Protein AF-A0A1Z5KRQ8-F1 (afdb_monomer_lite)

Organism: Fistulifera solaris (NCBI:txid1519565)

Sequence (100 aa):
MDASNPQQMMMQQQQQHFQQMMLQQQQQQQQHQAQQGNDMQRLPIRAYLDQTVVPLLLDGMSELVKERPANPIEYLANYLLKHDPQRIAAAAQAAQSSQK

pLDDT: mean 82.16, std 14.53, range [48.03, 97.81]

Structure (mmCIF, N/CA/C/O backbone):
data_AF-A0A1Z5KRQ8-F1
#
_entry.id   AF-A0A1Z5KRQ8-F1
#
loop_
_atom_site.group_PDB
_atom_site.id
_atom_site.type_symbol
_atom_site.label_atom_id
_atom_site.label_alt_id
_atom_site.label_comp_id
_atom_site.label_asym_id
_atom_site.label_entity_id
_atom_site.label_seq_id
_atom_site.pdbx_PDB_ins_code
_atom_site.Cartn_x
_atom_site.Cartn_y
_atom_site.Cartn_z
_atom_site.occupancy
_atom_site.B_iso_or_equiv
_atom_site.auth_seq_id
_atom_site.auth_comp_id
_atom_site.auth_asym_id
_atom_site.auth_atom_id
_atom_site.pdbx_PDB_model_num
ATOM 1 N N . MET A 1 1 ? -44.872 15.227 62.826 1.00 51.88 1 MET A N 1
ATOM 2 C CA . MET A 1 1 ? -44.015 14.129 62.339 1.00 51.88 1 MET A CA 1
ATOM 3 C C . MET A 1 1 ? -44.716 13.573 61.114 1.00 51.88 1 MET A C 1
ATOM 5 O O . MET A 1 1 ? -45.623 12.770 61.266 1.00 51.88 1 MET A O 1
ATOM 9 N N . ASP A 1 2 ? -44.437 14.143 59.941 1.00 48.03 2 ASP A N 1
ATOM 10 C CA . ASP A 1 2 ? -45.136 13.787 58.702 1.00 48.03 2 ASP A CA 1
ATOM 11 C C . ASP A 1 2 ? -44.510 12.505 58.142 1.00 48.03 2 ASP A C 1
ATOM 13 O O . ASP A 1 2 ? -43.325 12.470 57.797 1.00 48.03 2 ASP A O 1
ATOM 17 N N . ALA A 1 3 ? -45.282 11.421 58.212 1.00 53.41 3 ALA A N 1
ATOM 18 C CA . ALA A 1 3 ? -44.885 10.088 57.799 1.00 53.41 3 ALA A CA 1
ATOM 19 C C . ALA A 1 3 ? -44.707 10.073 56.279 1.00 53.41 3 ALA A C 1
ATOM 21 O O . ALA A 1 3 ? -45.657 9.941 55.511 1.00 53.41 3 ALA A O 1
ATOM 22 N N . SER A 1 4 ? -43.452 10.226 55.871 1.00 62.06 4 SER A N 1
ATOM 23 C CA . SER A 1 4 ? -43.025 10.250 54.482 1.00 62.06 4 SER A CA 1
ATOM 24 C C . SER A 1 4 ? -43.501 9.002 53.737 1.00 62.06 4 SER A C 1
ATOM 26 O O . SER A 1 4 ? -43.211 7.865 54.105 1.00 62.06 4 SER A O 1
ATOM 28 N N . ASN A 1 5 ? -44.265 9.265 52.683 1.00 61.91 5 ASN A N 1
ATOM 29 C CA . ASN A 1 5 ? -44.979 8.323 51.840 1.00 61.91 5 ASN A CA 1
ATOM 30 C C . ASN A 1 5 ? -44.034 7.275 51.190 1.00 61.91 5 ASN A C 1
ATOM 32 O O . ASN A 1 5 ? -43.239 7.635 50.314 1.00 61.91 5 ASN A O 1
ATOM 36 N N . PRO A 1 6 ? -44.113 5.978 51.551 1.00 70.25 6 PRO A N 1
ATOM 37 C CA . P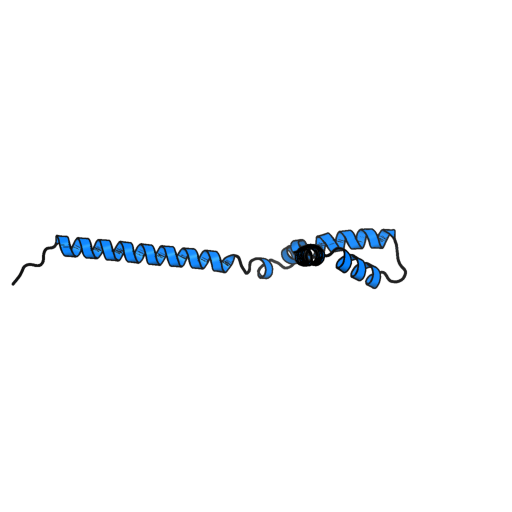RO A 1 6 ? -43.173 4.950 51.082 1.00 70.25 6 PRO A CA 1
ATOM 38 C C . PRO A 1 6 ? -43.210 4.717 49.561 1.00 70.25 6 PRO A C 1
ATOM 40 O O . PRO A 1 6 ? -42.201 4.330 48.971 1.00 70.25 6 PRO A O 1
ATOM 43 N N . GLN A 1 7 ? -44.326 5.027 48.890 1.00 71.50 7 GLN A N 1
ATOM 44 C CA . GLN A 1 7 ? -44.426 4.956 47.424 1.00 71.50 7 GLN A CA 1
ATOM 45 C C . GLN A 1 7 ? -43.541 5.986 46.709 1.00 71.50 7 GLN A C 1
ATOM 47 O O . GLN A 1 7 ? -43.019 5.709 45.629 1.00 71.50 7 GLN A O 1
ATOM 52 N N . GLN A 1 8 ? -43.320 7.156 47.314 1.00 71.25 8 GLN A N 1
ATOM 53 C CA . GLN A 1 8 ? -42.526 8.222 46.701 1.00 71.25 8 GLN A CA 1
ATOM 54 C C . GLN A 1 8 ? -41.025 7.895 46.742 1.00 71.25 8 GLN A C 1
ATOM 56 O O . GLN A 1 8 ? -40.295 8.177 45.792 1.00 71.25 8 GLN A O 1
ATOM 61 N N . MET A 1 9 ? -40.587 7.194 47.792 1.00 74.62 9 MET A N 1
ATOM 62 C CA . MET A 1 9 ? -39.221 6.681 47.910 1.00 74.62 9 MET A CA 1
ATOM 63 C C . MET A 1 9 ? -38.944 5.554 46.899 1.00 74.62 9 MET A C 1
ATOM 65 O O . MET A 1 9 ? -37.866 5.506 46.308 1.00 74.62 9 MET A O 1
ATOM 69 N N . MET A 1 10 ? -39.934 4.698 46.619 1.00 78.06 10 MET A N 1
ATOM 70 C CA . MET A 1 10 ? -39.819 3.641 45.604 1.00 78.06 10 MET A CA 1
ATOM 71 C C . MET A 1 10 ? -39.737 4.206 44.177 1.00 78.06 10 MET A C 1
ATOM 73 O O . MET A 1 10 ? -38.952 3.727 43.360 1.00 78.06 10 MET A O 1
ATOM 77 N N . MET A 1 11 ? -40.494 5.269 43.886 1.00 80.69 11 MET A N 1
ATOM 78 C CA . MET A 1 11 ? -40.448 5.948 42.587 1.00 80.69 11 MET A CA 1
ATOM 79 C C . MET A 1 11 ? -39.111 6.673 42.366 1.00 80.69 11 MET A C 1
ATOM 81 O O . MET A 1 11 ? -38.560 6.638 41.266 1.00 80.69 11 MET A O 1
ATOM 85 N N . GLN A 1 12 ? -38.542 7.262 43.422 1.00 82.75 12 GLN A N 1
ATOM 86 C CA . GLN A 1 12 ? -37.212 7.871 43.372 1.00 82.75 12 GLN A CA 1
ATOM 87 C C . GLN A 1 12 ? -36.105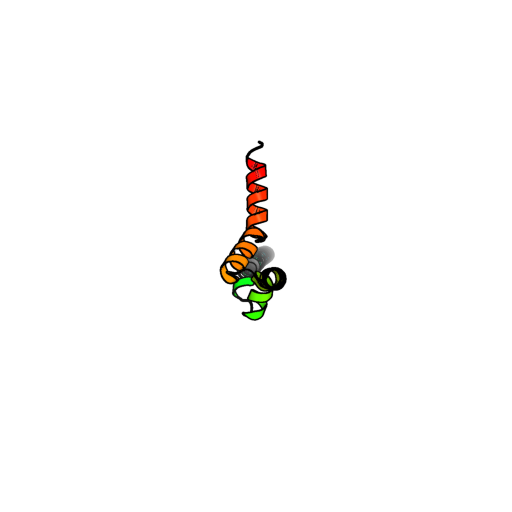 6.820 43.184 1.00 82.75 12 GLN A C 1
ATOM 89 O O . GLN A 1 12 ? -35.162 7.048 42.426 1.00 82.75 12 GLN A O 1
ATOM 94 N N . GLN A 1 13 ? -36.254 5.639 43.793 1.00 82.88 13 GLN A N 1
ATOM 95 C CA . GLN A 1 13 ? -35.332 4.520 43.595 1.00 82.88 13 GLN A CA 1
ATOM 96 C C . GLN A 1 13 ? -35.397 3.967 42.161 1.00 82.88 13 GLN A C 1
ATOM 98 O O . GLN A 1 13 ? -34.358 3.724 41.547 1.00 82.88 13 GLN A O 1
ATOM 103 N N . GLN A 1 14 ? -36.598 3.825 41.589 1.00 83.12 14 GLN A N 1
ATOM 104 C CA . GLN A 1 14 ? -36.759 3.382 40.201 1.00 83.12 14 GLN A CA 1
ATOM 105 C C . GLN A 1 14 ? -36.159 4.395 39.213 1.00 83.12 14 GLN A C 1
ATOM 107 O O . GLN A 1 14 ? -35.493 4.003 38.252 1.00 83.12 14 GLN A O 1
ATOM 112 N N . GLN A 1 15 ? -36.330 5.694 39.476 1.00 83.62 15 GLN A N 1
ATOM 113 C CA . GLN A 1 15 ? -35.745 6.751 38.653 1.00 83.62 15 GLN A CA 1
ATOM 114 C C . GLN A 1 15 ? -34.208 6.748 38.718 1.00 83.62 15 GLN A C 1
ATOM 116 O O . GLN A 1 15 ? -33.560 6.873 37.678 1.00 83.62 15 GLN A O 1
ATOM 121 N N . GLN A 1 16 ? -33.614 6.534 39.900 1.00 84.00 16 GLN A N 1
ATOM 122 C CA . GLN A 1 16 ? -32.160 6.374 40.023 1.00 84.00 16 GLN A CA 1
ATOM 123 C C . GLN A 1 16 ? -31.643 5.154 39.258 1.00 84.00 16 GLN A C 1
ATOM 125 O O . GLN A 1 16 ? -30.620 5.248 38.582 1.00 84.00 16 GLN A O 1
ATOM 130 N N . HIS A 1 17 ? -32.352 4.026 39.317 1.00 89.69 17 HIS A N 1
ATOM 131 C CA . HIS A 1 17 ? -31.928 2.817 38.616 1.00 89.69 17 HIS A CA 1
ATOM 132 C C . HIS A 1 17 ? -31.964 2.998 37.094 1.00 89.69 17 HIS A C 1
ATOM 134 O O . HIS A 1 17 ? -31.022 2.616 36.403 1.00 89.69 17 HIS A O 1
ATOM 140 N N . PHE A 1 18 ? -33.001 3.658 36.569 1.00 88.56 18 PHE A N 1
ATOM 141 C CA . PHE A 1 18 ? -33.080 3.992 35.146 1.00 88.56 18 PHE A CA 1
ATOM 142 C C . PHE A 1 18 ? -31.935 4.916 34.712 1.00 88.56 18 PHE A C 1
ATOM 144 O O . PHE A 1 18 ? -31.304 4.696 33.677 1.00 88.56 18 PHE A O 1
ATOM 151 N N . GLN A 1 19 ? -31.615 5.917 35.535 1.00 85.31 19 GLN A N 1
ATOM 152 C CA . GLN A 1 19 ? -30.509 6.834 35.273 1.00 85.31 19 GLN A CA 1
ATOM 153 C C . GLN A 1 19 ? -29.156 6.103 35.272 1.00 85.31 19 GLN A C 1
ATOM 155 O O . GLN A 1 19 ? -28.317 6.347 34.406 1.00 85.31 19 GLN A O 1
ATOM 160 N N . GLN A 1 20 ? -28.974 5.142 36.181 1.00 86.25 20 GLN A N 1
ATOM 161 C CA . GLN A 1 20 ? -27.767 4.321 36.270 1.00 86.25 20 GLN A CA 1
ATOM 162 C C . GLN A 1 20 ? -27.636 3.350 35.085 1.00 86.25 20 GLN A C 1
ATOM 164 O O . GLN A 1 20 ? -26.542 3.170 34.550 1.00 86.25 20 GLN A O 1
ATOM 169 N N . MET A 1 21 ? -28.754 2.792 34.616 1.00 89.62 21 MET A N 1
ATOM 170 C CA . MET A 1 21 ? -28.797 1.916 33.444 1.00 89.62 21 MET A CA 1
ATOM 171 C C . MET A 1 21 ? -28.471 2.680 32.149 1.00 89.62 21 MET A C 1
ATOM 173 O O . MET A 1 21 ? -27.695 2.191 31.328 1.00 89.62 21 MET A O 1
ATOM 177 N N . MET A 1 22 ? -28.974 3.913 31.995 1.00 89.94 22 MET A N 1
ATOM 178 C CA . MET A 1 22 ? -28.593 4.788 30.876 1.00 89.94 22 MET A CA 1
ATOM 17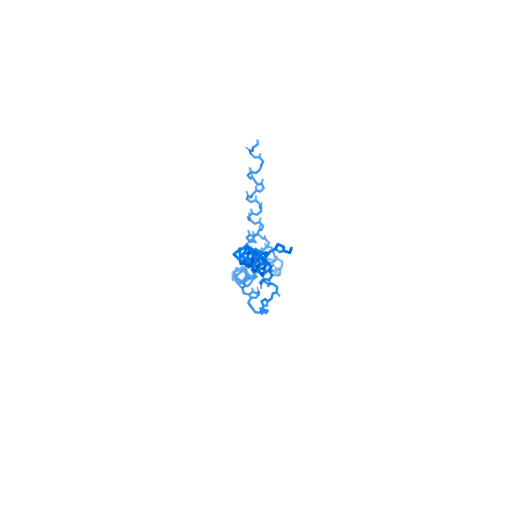9 C C . MET A 1 22 ? -27.100 5.132 30.890 1.00 89.94 22 MET A C 1
ATOM 181 O O . MET A 1 22 ? -26.450 5.089 29.844 1.00 89.94 22 MET A O 1
ATOM 185 N N . LEU A 1 23 ? -26.537 5.429 32.066 1.00 88.88 23 LEU A N 1
ATOM 186 C CA . LEU A 1 23 ? -25.112 5.738 32.205 1.00 88.88 23 LEU A CA 1
ATOM 187 C C . LEU A 1 23 ? -24.230 4.539 31.813 1.00 88.88 23 LEU A C 1
ATOM 189 O O . LEU A 1 23 ? -23.178 4.703 31.193 1.00 88.88 23 LEU A O 1
ATOM 193 N N . GLN A 1 24 ? -24.675 3.324 32.147 1.00 86.12 24 GLN A N 1
ATOM 194 C CA . GLN A 1 24 ? -23.974 2.086 31.814 1.00 86.12 24 GLN A CA 1
ATOM 195 C C . GLN A 1 24 ? -24.046 1.765 30.313 1.00 86.12 24 GLN A C 1
ATOM 197 O O . GLN A 1 24 ? -23.036 1.381 29.720 1.00 86.12 24 GLN A O 1
ATOM 202 N N . GLN A 1 25 ? -25.197 1.997 29.673 1.00 84.25 25 GLN A N 1
ATOM 203 C CA . GLN A 1 25 ? -25.352 1.826 28.225 1.00 84.25 25 GLN A CA 1
ATOM 204 C C . GLN A 1 25 ? -24.476 2.815 27.434 1.00 84.25 25 GLN A C 1
ATOM 206 O O . GLN A 1 25 ? -23.850 2.436 26.442 1.00 84.25 25 GLN A O 1
ATOM 211 N N . GLN A 1 26 ? -24.367 4.064 27.902 1.00 81.88 26 GLN A N 1
ATOM 212 C CA . GLN A 1 26 ? -23.521 5.082 27.270 1.00 81.88 26 GLN A CA 1
ATOM 213 C C . GLN A 1 26 ? -22.021 4.740 27.371 1.00 81.88 26 GLN A C 1
ATOM 215 O O . GLN A 1 26 ? -21.288 4.906 26.395 1.00 81.88 26 GLN A O 1
ATOM 220 N N . GLN A 1 27 ? -21.565 4.189 28.506 1.00 80.19 27 GLN A N 1
ATOM 221 C CA . GLN A 1 27 ? -20.186 3.699 28.656 1.00 80.19 27 GLN A CA 1
ATOM 222 C C . GLN A 1 27 ? -19.871 2.511 27.736 1.00 80.19 27 GLN A C 1
ATOM 224 O O . GLN A 1 27 ? -18.789 2.468 27.146 1.00 80.19 27 GLN A O 1
ATOM 229 N N . GLN A 1 28 ? -20.804 1.567 27.563 1.00 75.38 28 GLN A N 1
ATOM 230 C CA . GLN A 1 28 ? -20.601 0.451 26.633 1.00 75.38 28 GLN A CA 1
ATOM 231 C C . GLN A 1 28 ? -20.484 0.926 25.179 1.00 75.38 28 GLN A C 1
ATOM 233 O O . GLN A 1 28 ? -19.625 0.425 24.456 1.00 75.38 28 GLN A O 1
ATOM 238 N N . GLN A 1 29 ? -21.278 1.910 24.742 1.00 68.69 29 GLN A N 1
ATOM 239 C CA . GLN A 1 29 ? -21.154 2.455 23.381 1.00 68.69 29 GLN A CA 1
ATOM 240 C C . GLN A 1 29 ? -19.808 3.159 23.144 1.00 68.69 29 GLN A C 1
ATOM 242 O O . GLN A 1 29 ? -19.216 2.983 22.078 1.00 68.69 29 GLN A O 1
ATOM 247 N N . GLN A 1 30 ? -19.277 3.886 24.136 1.00 63.00 30 GLN A N 1
ATOM 248 C CA . GLN A 1 30 ? -17.956 4.521 24.016 1.00 63.00 30 GLN A CA 1
ATOM 249 C C . GLN A 1 30 ? -16.812 3.497 23.915 1.00 63.00 30 GLN A C 1
ATOM 251 O O . GLN A 1 30 ? -15.868 3.709 23.154 1.00 63.00 30 GLN A O 1
ATOM 256 N N . GLN A 1 31 ? -16.903 2.356 24.610 1.00 60.72 31 GLN A N 1
ATOM 257 C CA . GLN A 1 31 ? -15.889 1.296 24.507 1.00 60.72 31 GLN A CA 1
ATOM 258 C C . GLN A 1 31 ? -15.856 0.625 23.124 1.00 60.72 31 GLN A C 1
ATOM 260 O O . GLN A 1 31 ? -14.773 0.296 22.641 1.00 60.72 31 GLN A O 1
ATOM 265 N N . HIS A 1 32 ? -17.007 0.468 22.461 1.00 57.31 32 HIS A N 1
ATOM 266 C CA . HIS A 1 32 ? -17.067 -0.122 21.117 1.00 57.31 32 HIS A CA 1
ATOM 267 C C . HIS A 1 32 ? -16.494 0.810 20.040 1.00 57.31 32 HIS A C 1
ATOM 269 O O . HIS A 1 32 ? -15.879 0.335 19.088 1.00 57.31 32 HIS A O 1
ATOM 275 N N . GLN A 1 33 ? -16.636 2.131 20.193 1.00 55.75 33 GLN A N 1
ATOM 276 C CA . GLN A 1 33 ? -16.070 3.094 19.239 1.00 55.75 33 GLN A CA 1
ATOM 277 C C . GLN A 1 33 ? -14.542 3.225 19.360 1.00 55.75 33 GLN A C 1
ATOM 279 O O . GLN A 1 33 ? -13.867 3.432 18.356 1.00 55.75 33 GLN A O 1
ATOM 284 N N . ALA A 1 34 ? -13.970 3.042 20.556 1.00 56.09 34 ALA A N 1
ATOM 285 C CA . ALA A 1 34 ? -12.523 3.152 20.771 1.00 56.09 34 ALA A CA 1
ATOM 286 C C . ALA A 1 34 ? -11.703 1.967 20.216 1.00 56.09 34 ALA A C 1
ATOM 288 O O . ALA A 1 34 ? -10.490 2.091 20.044 1.00 56.09 34 ALA A O 1
ATOM 289 N N . GLN A 1 35 ? -12.330 0.818 19.939 1.00 53.34 35 GLN A N 1
ATOM 290 C CA . GLN A 1 35 ? -11.629 -0.370 19.431 1.00 53.34 35 GLN A CA 1
ATOM 291 C C . GLN A 1 35 ? -11.455 -0.355 17.906 1.00 53.34 35 GLN A C 1
ATOM 293 O O . GLN A 1 35 ? -10.415 -0.786 17.421 1.00 53.34 35 GLN A O 1
ATOM 298 N N . GLN A 1 36 ? -12.391 0.248 17.167 1.00 53.34 36 GLN A N 1
ATOM 299 C CA . GLN A 1 36 ? -12.401 0.221 15.695 1.00 53.34 36 GLN A CA 1
ATOM 300 C C . GLN A 1 36 ? -11.263 1.027 15.041 1.00 53.34 36 GLN A C 1
ATOM 302 O O . GLN A 1 36 ? -10.936 0.821 13.876 1.00 53.34 36 GLN A O 1
ATOM 307 N N . GLY A 1 37 ? -10.640 1.958 15.770 1.00 53.66 37 GLY A N 1
ATOM 308 C CA . GLY A 1 37 ? -9.581 2.820 15.233 1.00 53.66 37 GLY A CA 1
ATOM 309 C C . GLY A 1 37 ? -8.174 2.215 15.251 1.00 53.66 37 GLY A C 1
ATOM 310 O O . GLY A 1 37 ? -7.247 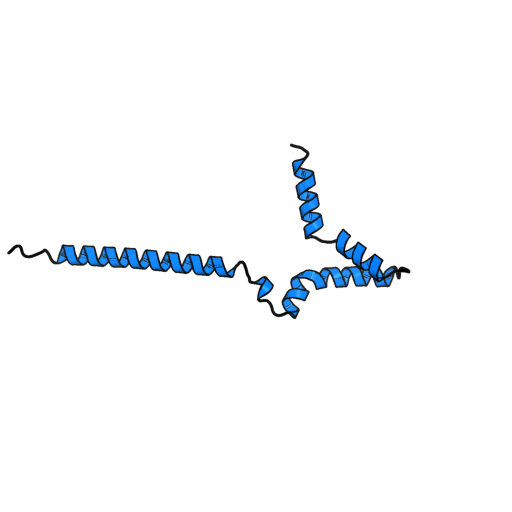2.850 14.753 1.00 53.66 37 GLY A O 1
ATOM 311 N N . ASN A 1 38 ? -7.978 1.034 15.847 1.00 56.50 38 ASN A N 1
ATOM 312 C CA . ASN A 1 38 ? -6.635 0.521 16.148 1.00 56.50 38 ASN A CA 1
ATOM 313 C C . ASN A 1 38 ? -6.415 -0.944 15.746 1.00 56.50 38 ASN A C 1
ATOM 315 O O . ASN A 1 38 ? -5.398 -1.544 16.094 1.00 56.50 38 ASN A O 1
ATOM 319 N N . ASP A 1 39 ? -7.349 -1.538 15.008 1.00 61.19 39 ASP A N 1
ATOM 320 C CA . ASP A 1 39 ? -7.251 -2.953 14.656 1.00 61.19 39 ASP A CA 1
ATOM 321 C C . ASP A 1 39 ? -6.012 -3.227 13.799 1.00 61.19 39 ASP A C 1
ATOM 323 O O . ASP A 1 39 ? -5.305 -4.198 14.052 1.00 61.19 39 ASP A O 1
ATOM 327 N N . MET A 1 40 ? -5.653 -2.316 12.884 1.00 63.44 40 MET A N 1
ATOM 328 C CA . MET A 1 40 ? -4.529 -2.515 11.961 1.00 63.44 40 MET A CA 1
ATOM 329 C C . MET A 1 40 ? -3.144 -2.442 12.626 1.00 63.44 40 MET A C 1
ATOM 331 O O . MET A 1 40 ? -2.243 -3.161 12.202 1.00 63.44 40 MET A O 1
ATOM 335 N N . GLN A 1 41 ? -2.956 -1.634 13.681 1.00 63.81 41 GLN A N 1
ATOM 336 C CA . GLN A 1 41 ? -1.671 -1.578 14.407 1.00 63.81 41 GLN A CA 1
ATOM 337 C C . GLN A 1 41 ? -1.510 -2.717 15.421 1.00 63.81 41 GLN A C 1
ATOM 339 O O . GLN A 1 41 ? -0.407 -2.968 15.902 1.00 63.81 41 GLN A O 1
ATOM 344 N N . ARG A 1 42 ? -2.602 -3.412 15.755 1.00 74.25 42 ARG A N 1
ATOM 345 C CA . ARG A 1 42 ? -2.605 -4.557 16.676 1.00 74.25 42 ARG A CA 1
ATOM 346 C C . ARG A 1 42 ? -2.505 -5.898 15.956 1.00 74.25 42 ARG A C 1
ATOM 348 O O . ARG A 1 42 ? -2.412 -6.934 16.614 1.00 74.25 42 ARG A O 1
ATOM 355 N N . LEU A 1 43 ? -2.522 -5.888 14.623 1.00 78.88 43 LEU A N 1
ATOM 356 C CA . LEU A 1 43 ? -2.394 -7.098 13.831 1.00 78.88 43 LEU A CA 1
ATOM 357 C C . LEU A 1 43 ? -1.033 -7.766 14.069 1.00 78.88 43 LEU A C 1
ATOM 359 O O . LEU A 1 43 ? -0.002 -7.090 14.113 1.00 78.88 43 LEU A O 1
ATOM 363 N N . PRO A 1 44 ? -0.995 -9.108 14.125 1.00 89.12 44 PRO A N 1
ATOM 364 C CA . PRO A 1 44 ? 0.244 -9.845 13.947 1.00 89.12 44 PRO A CA 1
ATOM 365 C C . PRO A 1 44 ? 0.947 -9.396 12.661 1.00 89.12 44 PRO A C 1
ATOM 367 O O . PRO A 1 44 ? 0.295 -9.193 11.635 1.00 89.12 44 PRO A O 1
ATOM 370 N N . ILE A 1 45 ? 2.280 -9.297 12.693 1.00 89.81 45 ILE A N 1
ATOM 371 C CA . ILE A 1 45 ? 3.087 -8.741 11.590 1.00 89.81 45 ILE A CA 1
ATOM 372 C C . ILE A 1 45 ? 2.746 -9.351 10.225 1.00 89.81 45 ILE A C 1
ATOM 374 O O . ILE A 1 45 ? 2.676 -8.641 9.225 1.00 89.81 45 ILE A O 1
ATOM 378 N N . ARG A 1 46 ? 2.460 -10.659 10.184 1.00 91.56 46 ARG A N 1
ATOM 379 C CA . ARG A 1 46 ? 2.072 -11.348 8.952 1.00 91.56 46 ARG A CA 1
ATOM 380 C C . ARG A 1 46 ? 0.751 -10.822 8.390 1.00 91.56 46 ARG A C 1
ATOM 382 O O . ARG A 1 46 ? 0.693 -10.491 7.213 1.00 91.56 46 ARG A O 1
ATOM 389 N N . ALA A 1 47 ? -0.264 -10.679 9.239 1.00 90.44 47 ALA A N 1
ATOM 390 C CA . ALA A 1 47 ? -1.573 -10.173 8.843 1.00 90.44 47 ALA A CA 1
ATOM 391 C C . ALA A 1 47 ? -1.520 -8.702 8.410 1.00 90.44 47 ALA A C 1
ATOM 393 O O . ALA A 1 47 ? -2.252 -8.318 7.501 1.00 90.44 47 ALA A O 1
ATOM 394 N N . TYR A 1 48 ? -0.653 -7.890 9.028 1.00 91.75 48 TYR A N 1
ATOM 395 C CA . TYR A 1 48 ? -0.426 -6.512 8.591 1.00 91.75 48 TYR A CA 1
ATOM 396 C C . TYR A 1 48 ? 0.150 -6.475 7.171 1.00 91.75 48 TYR A C 1
ATOM 398 O O . TYR A 1 48 ? -0.384 -5.784 6.307 1.00 91.75 48 TYR A O 1
ATOM 406 N N . LEU A 1 49 ? 1.201 -7.254 6.900 1.00 93.81 49 LEU A N 1
ATOM 407 C CA . LEU A 1 49 ? 1.831 -7.292 5.578 1.00 93.81 49 LEU A CA 1
ATOM 408 C C . LEU A 1 49 ? 0.879 -7.841 4.505 1.00 93.81 49 LEU A C 1
ATOM 410 O O . LEU A 1 49 ? 0.787 -7.251 3.427 1.00 93.81 49 LEU A O 1
ATOM 414 N N . ASP A 1 50 ? 0.138 -8.908 4.821 1.00 92.50 50 ASP A N 1
ATOM 415 C CA . ASP A 1 50 ? -0.825 -9.540 3.910 1.00 92.50 50 ASP A CA 1
ATOM 416 C C . ASP A 1 50 ? -1.975 -8.592 3.515 1.00 92.50 50 ASP A C 1
ATOM 418 O O . ASP A 1 50 ? -2.458 -8.660 2.388 1.00 92.50 50 ASP A O 1
ATOM 422 N N . GLN A 1 51 ? -2.383 -7.676 4.402 1.00 89.38 51 GLN A N 1
ATOM 423 C CA . GLN A 1 51 ? -3.469 -6.718 4.140 1.00 89.38 51 GLN A CA 1
ATOM 424 C C . GLN A 1 51 ? -3.010 -5.387 3.534 1.00 89.38 51 GLN A C 1
ATOM 426 O O . GLN A 1 51 ? -3.832 -4.664 2.977 1.00 89.38 51 GLN A O 1
ATOM 431 N N . THR A 1 52 ? -1.729 -5.032 3.658 1.00 90.00 52 THR A N 1
ATOM 432 C CA . THR A 1 52 ? -1.235 -3.707 3.252 1.00 90.00 52 THR A CA 1
ATOM 433 C C . THR A 1 52 ? -0.455 -3.752 1.947 1.00 90.00 52 THR A C 1
ATOM 435 O O . THR A 1 52 ? -0.827 -3.080 0.990 1.00 90.00 52 THR A O 1
ATOM 438 N N . VAL A 1 53 ? 0.629 -4.529 1.893 1.00 94.31 53 VAL A N 1
ATOM 439 C CA . VAL A 1 53 ? 1.643 -4.401 0.832 1.00 94.31 53 VAL A CA 1
ATOM 440 C C . VAL A 1 53 ? 1.841 -5.665 0.006 1.00 94.31 53 VAL A C 1
ATOM 442 O O . VAL A 1 53 ? 2.227 -5.566 -1.155 1.00 94.31 53 VAL A O 1
ATOM 445 N N . VAL A 1 54 ? 1.587 -6.851 0.566 1.00 96.00 54 VAL A N 1
ATOM 446 C CA . VAL A 1 54 ? 1.904 -8.128 -0.098 1.00 96.00 54 VAL A CA 1
ATOM 447 C C . VAL A 1 54 ? 1.177 -8.304 -1.435 1.00 96.00 54 VAL A C 1
ATOM 449 O O . VAL A 1 54 ? 1.865 -8.664 -2.388 1.00 96.00 54 VAL A O 1
ATOM 452 N N . PRO A 1 55 ? -0.137 -8.028 -1.576 1.00 96.12 55 PRO A N 1
ATOM 453 C CA . PRO A 1 55 ? -0.820 -8.221 -2.857 1.00 96.12 55 PRO A CA 1
ATOM 454 C C . PRO A 1 55 ? -0.174 -7.402 -3.982 1.00 96.12 55 PRO A C 1
ATOM 456 O O . PRO A 1 55 ? 0.203 -7.946 -5.016 1.00 96.12 55 PRO A O 1
ATOM 459 N N . LEU A 1 56 ? 0.068 -6.112 -3.729 1.00 96.50 56 LEU A N 1
ATOM 460 C CA . LEU A 1 56 ? 0.665 -5.211 -4.714 1.00 96.50 56 LEU A CA 1
ATOM 461 C C . LEU A 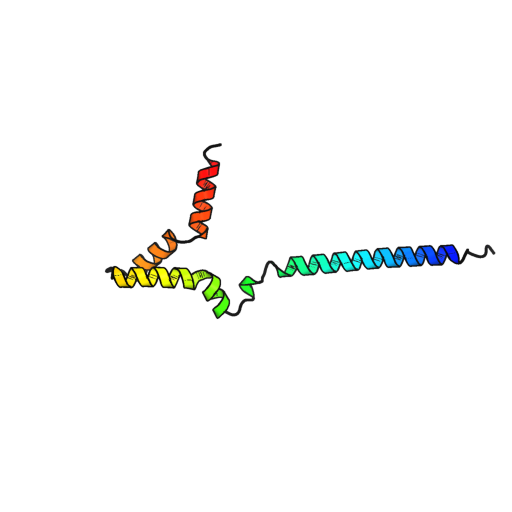1 56 ? 2.135 -5.557 -5.011 1.00 96.50 56 LEU A C 1
ATOM 463 O O . LEU A 1 56 ? 2.586 -5.436 -6.151 1.00 96.50 56 LEU A O 1
ATOM 467 N N . LEU A 1 57 ? 2.886 -6.009 -4.000 1.00 97.12 57 LEU A N 1
ATOM 468 C CA . LEU A 1 57 ? 4.258 -6.485 -4.179 1.00 97.12 57 LEU A CA 1
ATOM 469 C C . LEU A 1 57 ? 4.318 -7.733 -5.061 1.00 97.12 57 LEU A C 1
ATOM 471 O O . LEU A 1 57 ? 5.175 -7.796 -5.938 1.00 97.12 57 LEU A O 1
ATOM 475 N N . LEU A 1 58 ? 3.426 -8.705 -4.860 1.00 97.31 58 LEU A N 1
ATOM 476 C CA . LEU A 1 58 ? 3.388 -9.927 -5.669 1.00 97.31 58 LEU A CA 1
ATOM 477 C C . LEU A 1 58 ? 3.080 -9.625 -7.140 1.00 97.31 58 LEU A C 1
ATOM 479 O O . LEU A 1 58 ? 3.747 -10.162 -8.029 1.00 97.31 58 LEU A O 1
ATOM 483 N N . ASP A 1 59 ? 2.139 -8.719 -7.396 1.00 96.88 59 ASP A N 1
ATOM 484 C CA . ASP A 1 59 ? 1.816 -8.274 -8.752 1.00 96.88 59 ASP A CA 1
ATOM 485 C C . ASP A 1 59 ? 3.011 -7.557 -9.399 1.00 96.88 59 ASP A C 1
ATOM 487 O O . ASP A 1 59 ? 3.443 -7.915 -10.496 1.00 96.88 59 ASP A O 1
ATOM 491 N N . GLY A 1 60 ? 3.625 -6.601 -8.692 1.00 97.19 60 GLY A N 1
ATOM 492 C CA . GLY A 1 60 ? 4.791 -5.871 -9.199 1.00 97.19 60 GLY A CA 1
ATOM 493 C C . GLY A 1 60 ? 6.015 -6.757 -9.433 1.00 97.19 60 GLY A C 1
ATOM 494 O O . GLY A 1 60 ? 6.736 -6.576 -10.414 1.00 97.19 60 GLY A O 1
ATOM 495 N N . MET A 1 61 ? 6.240 -7.754 -8.574 1.00 97.50 61 MET A N 1
ATOM 496 C CA . MET A 1 61 ? 7.292 -8.751 -8.776 1.00 97.50 61 MET A CA 1
ATOM 497 C C . MET A 1 61 ? 7.016 -9.629 -10.001 1.00 97.50 61 MET A C 1
ATOM 499 O O . MET A 1 61 ? 7.955 -9.976 -10.717 1.00 97.50 61 MET A O 1
ATOM 503 N N . SER A 1 62 ? 5.750 -9.955 -10.272 1.00 97.38 62 SER A N 1
ATOM 504 C CA . SER A 1 62 ? 5.360 -10.725 -11.458 1.00 97.38 62 SER A CA 1
ATOM 505 C C . SER A 1 62 ? 5.674 -9.967 -12.751 1.00 97.38 62 SER A C 1
ATOM 507 O O . SER A 1 62 ? 6.242 -10.552 -13.673 1.00 97.38 62 SER A O 1
ATOM 509 N N . GLU A 1 63 ? 5.385 -8.664 -12.806 1.00 97.38 63 GLU A N 1
ATOM 510 C CA . GLU A 1 63 ? 5.732 -7.813 -13.955 1.00 97.38 63 GLU A CA 1
ATOM 511 C C . GLU A 1 63 ? 7.246 -7.610 -14.095 1.00 97.38 63 GLU A C 1
ATOM 513 O O . GLU A 1 63 ? 7.799 -7.722 -15.190 1.00 97.38 63 GLU A O 1
ATOM 518 N N . LEU A 1 64 ? 7.955 -7.419 -12.981 1.00 97.25 64 LEU A N 1
ATOM 519 C CA . LEU A 1 64 ? 9.414 -7.295 -12.980 1.00 97.25 64 LEU A CA 1
ATOM 520 C C . LEU A 1 64 ? 10.102 -8.525 -13.586 1.00 97.25 64 LEU A C 1
ATOM 522 O O . LEU A 1 64 ? 11.064 -8.380 -14.341 1.00 97.25 64 LEU A O 1
ATOM 526 N N . VAL A 1 65 ? 9.626 -9.736 -13.278 1.00 96.94 65 VAL A N 1
ATOM 527 C CA . VAL A 1 65 ? 10.200 -10.985 -13.814 1.00 96.94 65 VAL A CA 1
ATOM 528 C C . VAL A 1 65 ? 9.956 -11.139 -15.318 1.00 96.94 65 VAL A C 1
ATOM 530 O O . VAL A 1 65 ? 10.770 -11.786 -15.987 1.00 96.94 65 VAL A O 1
ATOM 533 N N . LYS A 1 66 ? 8.879 -10.547 -15.849 1.00 96.25 66 LYS A N 1
ATOM 534 C CA . LYS A 1 66 ? 8.585 -10.522 -17.288 1.00 96.25 66 LYS A CA 1
ATOM 535 C C . LYS A 1 66 ? 9.501 -9.548 -18.025 1.00 96.25 66 LYS A C 1
ATOM 537 O O . LYS A 1 66 ? 10.141 -9.943 -18.992 1.00 96.25 66 LYS A O 1
ATOM 542 N N . GLU A 1 67 ? 9.602 -8.313 -17.537 1.00 96.62 67 GLU A N 1
ATOM 543 C CA . GLU A 1 67 ? 10.350 -7.240 -18.208 1.00 96.62 67 GLU A CA 1
ATOM 544 C C . GLU A 1 67 ? 11.869 -7.349 -18.016 1.00 96.62 67 GLU A C 1
ATOM 546 O O . GLU A 1 67 ? 12.639 -6.955 -18.888 1.00 96.62 67 GLU A O 1
ATOM 551 N N . ARG A 1 68 ? 12.319 -7.878 -16.867 1.00 96.88 68 ARG A N 1
ATOM 552 C CA . ARG A 1 68 ? 13.738 -7.973 -16.463 1.00 96.88 68 ARG A CA 1
ATOM 553 C C . ARG A 1 68 ? 14.545 -6.699 -16.772 1.00 96.88 68 ARG A C 1
ATOM 555 O O . ARG A 1 68 ? 15.570 -6.762 -17.454 1.00 96.88 68 ARG A O 1
ATOM 562 N N . PRO A 1 69 ? 14.105 -5.537 -16.265 1.00 96.81 69 PRO A N 1
ATOM 563 C CA . PRO A 1 69 ? 14.750 -4.262 -16.548 1.00 96.81 69 PRO A CA 1
ATOM 564 C C . PRO A 1 69 ? 16.164 -4.205 -15.956 1.00 96.81 69 PRO A C 1
ATOM 566 O O . PRO A 1 69 ? 16.460 -4.863 -14.957 1.00 96.81 69 PRO A O 1
ATOM 569 N N . ALA A 1 70 ? 17.017 -3.348 -16.524 1.00 97.31 70 ALA A N 1
ATOM 570 C CA . ALA A 1 70 ? 18.389 -3.143 -16.045 1.00 97.31 70 ALA A CA 1
ATOM 571 C C . ALA A 1 70 ? 18.452 -2.705 -14.566 1.00 97.31 70 ALA A C 1
ATOM 573 O O . ALA A 1 70 ? 19.350 -3.125 -13.840 1.00 97.31 70 ALA A O 1
ATOM 574 N N . ASN A 1 71 ? 17.463 -1.921 -14.116 1.00 97.56 71 ASN A N 1
ATOM 575 C CA . ASN A 1 71 ? 17.328 -1.452 -12.736 1.00 97.56 71 ASN A CA 1
ATOM 576 C C . ASN A 1 71 ? 16.048 -2.027 -12.090 1.00 97.56 71 ASN A C 1
ATOM 578 O O . ASN A 1 71 ? 15.011 -1.357 -12.072 1.00 97.56 71 ASN A O 1
ATOM 582 N N . PRO A 1 72 ? 16.077 -3.257 -11.544 1.00 96.69 72 PRO A N 1
ATOM 583 C CA . PRO A 1 72 ? 14.881 -3.924 -11.016 1.00 96.69 72 PRO A CA 1
ATOM 584 C C . PRO A 1 72 ? 14.245 -3.199 -9.822 1.00 96.69 72 PRO A C 1
ATOM 586 O O . PRO A 1 72 ? 13.023 -3.138 -9.721 1.00 96.69 72 PRO A O 1
ATOM 589 N N . ILE A 1 73 ? 15.054 -2.608 -8.936 1.00 97.69 73 ILE A N 1
ATOM 590 C CA . ILE A 1 73 ? 14.557 -1.899 -7.743 1.00 97.69 73 ILE A CA 1
ATOM 591 C C . ILE A 1 73 ? 13.782 -0.641 -8.141 1.00 97.69 73 ILE A C 1
ATOM 593 O O . ILE A 1 73 ? 12.672 -0.415 -7.663 1.00 97.69 73 ILE A O 1
ATOM 597 N N . GLU A 1 74 ? 14.358 0.164 -9.033 1.00 97.69 74 GLU A N 1
ATOM 598 C CA . GLU A 1 74 ? 13.738 1.395 -9.522 1.00 97.69 74 GLU A CA 1
ATOM 599 C C . GLU A 1 74 ? 12.439 1.096 -10.275 1.00 97.69 74 GLU A C 1
ATOM 601 O O . GLU A 1 74 ? 11.422 1.757 -10.059 1.00 97.69 74 GLU A O 1
ATOM 606 N N . TYR A 1 75 ? 12.449 0.058 -11.113 1.00 97.81 75 TYR A N 1
ATOM 607 C CA . TYR A 1 75 ? 11.251 -0.400 -11.802 1.00 97.81 75 TYR A CA 1
ATOM 608 C C . TYR A 1 75 ? 10.147 -0.793 -10.816 1.00 97.81 75 TYR A C 1
ATOM 610 O O . TYR A 1 75 ? 9.023 -0.306 -10.942 1.00 97.81 75 TYR A O 1
ATOM 618 N N . LEU A 1 76 ? 10.461 -1.618 -9.809 1.00 97.38 76 LEU A N 1
ATOM 619 C CA . LEU A 1 76 ? 9.477 -2.058 -8.821 1.00 97.38 76 LEU A CA 1
ATOM 620 C C . LEU A 1 76 ? 8.929 -0.881 -8.013 1.00 97.38 76 LEU A C 1
ATOM 622 O O . LEU A 1 76 ? 7.718 -0.754 -7.876 1.00 97.38 76 LEU A O 1
ATOM 626 N N . ALA A 1 77 ? 9.788 0.016 -7.525 1.00 96.69 77 ALA A N 1
ATOM 627 C CA . ALA A 1 77 ? 9.351 1.201 -6.788 1.00 96.69 77 ALA A CA 1
ATOM 628 C C . ALA A 1 77 ? 8.385 2.060 -7.621 1.00 96.69 77 ALA A C 1
ATOM 630 O O . ALA A 1 77 ? 7.314 2.447 -7.148 1.00 96.69 77 ALA A O 1
ATOM 631 N N . ASN A 1 78 ? 8.724 2.295 -8.891 1.00 96.50 78 ASN A N 1
ATOM 632 C CA . ASN A 1 78 ? 7.861 3.016 -9.819 1.00 96.50 78 ASN A CA 1
ATOM 633 C C . ASN A 1 78 ? 6.540 2.282 -10.078 1.00 96.50 78 ASN A C 1
ATOM 635 O O . ASN A 1 78 ? 5.496 2.930 -10.166 1.00 96.50 78 ASN A O 1
ATOM 63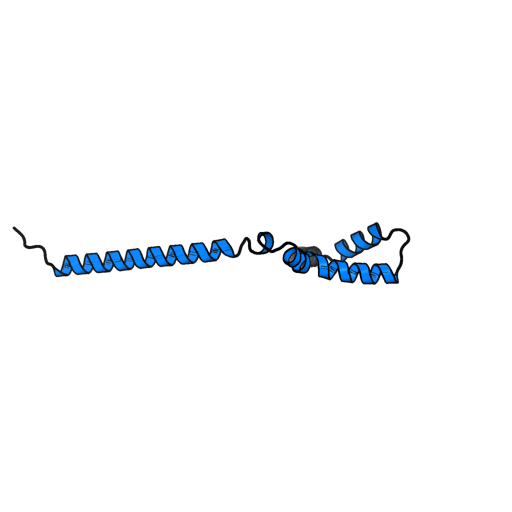9 N N . TYR A 1 79 ? 6.569 0.952 -10.192 1.00 96.94 79 TYR A N 1
ATOM 640 C CA . TYR A 1 79 ? 5.371 0.135 -10.355 1.00 96.94 79 TYR A CA 1
ATOM 641 C C . TYR A 1 79 ? 4.428 0.293 -9.159 1.00 96.94 79 TYR A C 1
ATOM 643 O O . TYR A 1 79 ? 3.257 0.620 -9.356 1.00 96.94 79 TYR A O 1
ATOM 651 N N . LEU A 1 80 ? 4.947 0.138 -7.936 1.00 96.50 80 LEU A N 1
ATOM 652 C CA . LEU A 1 80 ? 4.173 0.264 -6.699 1.00 96.50 80 LEU A CA 1
ATOM 653 C C . LEU A 1 80 ? 3.543 1.654 -6.577 1.00 96.50 80 LEU A C 1
ATOM 655 O O . LEU A 1 80 ? 2.347 1.764 -6.337 1.00 96.50 80 LEU A O 1
ATOM 659 N N . LEU A 1 81 ? 4.315 2.719 -6.815 1.00 94.25 81 LEU A N 1
ATOM 660 C CA . LEU A 1 81 ? 3.804 4.088 -6.732 1.00 94.25 81 LEU A CA 1
ATOM 661 C C . LEU A 1 81 ? 2.707 4.359 -7.767 1.00 94.25 81 LEU A C 1
ATOM 663 O O . LEU A 1 81 ? 1.734 5.043 -7.466 1.00 94.25 81 LEU A O 1
ATOM 667 N N . LYS A 1 82 ? 2.848 3.847 -8.994 1.00 93.69 82 LYS A N 1
ATOM 668 C CA . LYS A 1 82 ? 1.841 4.026 -10.052 1.00 93.69 82 LYS A CA 1
ATOM 669 C C . LYS A 1 82 ? 0.534 3.291 -9.759 1.00 93.69 82 LYS A C 1
ATOM 671 O O . LYS A 1 82 ? -0.514 3.812 -10.127 1.00 93.69 82 LYS A O 1
ATOM 676 N N . HIS A 1 83 ? 0.606 2.140 -9.099 1.00 93.62 83 HIS A N 1
ATOM 677 C CA . HIS A 1 83 ? -0.537 1.260 -8.848 1.00 93.62 83 HIS A CA 1
ATOM 678 C C . HIS A 1 83 ? -1.055 1.314 -7.406 1.00 93.62 83 HIS A C 1
ATOM 680 O O . HIS A 1 83 ? -1.923 0.525 -7.047 1.00 93.62 83 HIS A O 1
ATOM 686 N N . ASP A 1 84 ? -0.557 2.244 -6.587 1.00 92.06 84 ASP A N 1
ATOM 687 C CA . ASP A 1 84 ? -1.033 2.461 -5.222 1.00 92.06 84 ASP A CA 1
ATOM 688 C C . ASP A 1 84 ? -2.533 2.837 -5.225 1.00 92.06 84 ASP A C 1
ATOM 690 O O . ASP A 1 84 ? -2.893 3.931 -5.687 1.00 92.06 84 ASP A O 1
ATOM 694 N N . PRO A 1 85 ? -3.420 1.974 -4.685 1.00 86.38 85 PRO A N 1
ATOM 695 C CA . PRO A 1 85 ? -4.859 2.216 -4.673 1.00 86.38 85 PRO A CA 1
ATOM 696 C C . PRO A 1 85 ? -5.248 3.495 -3.930 1.00 86.38 85 PRO A C 1
ATOM 698 O O . PRO A 1 85 ? -6.184 4.181 -4.341 1.00 86.38 85 PRO A O 1
ATOM 701 N N . GLN A 1 86 ? -4.531 3.847 -2.857 1.00 84.75 86 GLN A N 1
ATOM 702 C CA . GLN A 1 86 ? -4.819 5.053 -2.078 1.00 84.75 86 GLN A CA 1
ATOM 703 C C . GLN A 1 86 ? -4.496 6.301 -2.892 1.00 84.75 86 GLN A C 1
ATOM 705 O O . GLN A 1 86 ? -5.272 7.259 -2.917 1.00 84.75 86 GLN A O 1
ATOM 710 N N . ARG A 1 87 ? -3.378 6.268 -3.622 1.00 86.44 87 ARG A N 1
ATOM 711 C CA . ARG A 1 87 ? -2.969 7.368 -4.495 1.00 86.44 87 ARG A CA 1
ATOM 712 C C . ARG A 1 87 ? -3.916 7.532 -5.680 1.00 86.44 87 ARG A C 1
ATOM 714 O O . ARG A 1 87 ? -4.253 8.660 -6.034 1.00 86.44 87 ARG A O 1
ATOM 721 N N . ILE A 1 88 ? -4.372 6.426 -6.268 1.00 87.12 88 ILE A N 1
ATOM 722 C CA . ILE A 1 88 ? -5.356 6.431 -7.358 1.00 87.12 88 ILE A CA 1
ATOM 723 C C . ILE A 1 88 ? -6.694 6.999 -6.868 1.00 87.12 88 ILE A C 1
ATOM 725 O O . ILE A 1 88 ? -7.258 7.880 -7.517 1.00 87.12 88 ILE A O 1
ATOM 729 N N . ALA A 1 89 ? -7.177 6.553 -5.705 1.00 85.12 89 ALA A N 1
ATOM 730 C CA . ALA A 1 89 ? -8.414 7.057 -5.115 1.00 85.12 89 ALA A CA 1
ATOM 731 C C . ALA A 1 89 ? -8.332 8.561 -4.798 1.00 85.12 89 ALA A C 1
ATOM 733 O O . ALA A 1 89 ? -9.253 9.307 -5.128 1.00 85.12 89 ALA A O 1
ATOM 734 N N . ALA A 1 90 ? -7.218 9.024 -4.225 1.00 82.56 90 ALA A N 1
ATOM 735 C CA . ALA A 1 90 ? -6.993 10.441 -3.944 1.00 82.56 90 ALA A CA 1
ATOM 736 C C . ALA A 1 90 ? -6.928 11.289 -5.228 1.00 82.56 90 ALA A C 1
ATOM 738 O O . ALA A 1 90 ? -7.547 12.351 -5.303 1.00 82.56 90 ALA A O 1
ATOM 739 N N . ALA A 1 91 ? -6.234 10.808 -6.265 1.00 80.38 91 ALA A N 1
ATOM 740 C CA . ALA A 1 91 ? -6.161 11.491 -7.557 1.00 80.38 91 ALA A CA 1
ATOM 741 C C . ALA A 1 91 ? -7.539 11.593 -8.239 1.00 80.38 91 ALA A C 1
ATOM 743 O O . ALA A 1 91 ? -7.877 12.638 -8.796 1.00 80.38 91 ALA A O 1
ATOM 744 N N . ALA A 1 92 ? -8.360 10.541 -8.148 1.00 79.81 92 ALA A N 1
ATOM 745 C CA . ALA A 1 92 ? -9.721 10.539 -8.678 1.00 79.81 92 ALA A CA 1
ATOM 746 C C . ALA A 1 92 ? -10.633 11.551 -7.961 1.00 79.81 92 ALA A C 1
ATOM 748 O O . ALA A 1 92 ? -11.447 12.206 -8.608 1.00 79.81 92 ALA A O 1
ATOM 749 N N . GLN A 1 93 ? -10.477 11.718 -6.644 1.00 76.31 93 GLN A N 1
ATOM 750 C CA . GLN A 1 93 ? -11.240 12.694 -5.857 1.00 76.31 93 GLN A CA 1
ATOM 751 C C . GLN A 1 93 ? -10.824 14.141 -6.169 1.00 76.31 93 GLN A C 1
ATOM 753 O O . GLN A 1 93 ? -11.685 15.002 -6.345 1.00 76.31 93 GLN A O 1
ATOM 758 N N . ALA A 1 94 ? -9.522 14.409 -6.318 1.00 76.88 94 ALA A N 1
ATOM 759 C CA . ALA A 1 94 ? -9.012 15.739 -6.665 1.00 76.88 94 ALA A CA 1
ATOM 760 C C . ALA A 1 94 ? -9.489 16.219 -8.050 1.00 76.88 94 ALA A C 1
ATOM 762 O O . ALA A 1 94 ? -9.844 17.386 -8.220 1.00 76.88 94 ALA A O 1
ATOM 763 N N . ALA A 1 95 ? -9.568 15.315 -9.032 1.00 75.62 95 ALA A N 1
ATOM 764 C CA . ALA A 1 95 ? -10.069 15.635 -10.369 1.00 75.62 95 ALA A CA 1
ATOM 765 C C . ALA A 1 95 ? -11.558 16.044 -10.379 1.00 75.62 95 ALA A C 1
ATOM 767 O O . ALA A 1 95 ? -11.969 16.842 -11.219 1.00 75.62 95 ALA A O 1
ATOM 768 N N . GLN A 1 96 ? -12.364 15.541 -9.437 1.00 67.31 96 GLN A N 1
ATOM 769 C CA . GLN A 1 96 ? -13.797 15.852 -9.346 1.00 67.31 96 GLN A CA 1
ATOM 770 C C . GLN A 1 96 ? -14.072 17.230 -8.719 1.00 67.31 96 GLN A C 1
ATOM 772 O O . GLN A 1 96 ? -15.075 17.861 -9.043 1.00 67.31 96 GLN A O 1
ATOM 777 N N . SER A 1 97 ? -13.181 17.734 -7.856 1.00 70.19 97 SER A N 1
ATOM 778 C CA . SER A 1 97 ? -13.343 19.040 -7.193 1.00 70.19 97 SER A CA 1
ATOM 779 C C . SER A 1 97 ? -13.059 20.262 -8.075 1.00 70.19 97 SER A C 1
ATOM 781 O O . SER A 1 97 ? -13.456 21.361 -7.711 1.00 70.19 97 SER A O 1
ATOM 783 N N . SER A 1 98 ? -12.402 20.100 -9.227 1.00 70.00 98 SER A N 1
ATOM 784 C CA . SER A 1 98 ? -12.050 21.214 -10.129 1.00 70.00 98 SER A CA 1
ATOM 785 C C . SER A 1 98 ? -13.055 21.451 -11.266 1.00 70.00 98 SER A C 1
ATOM 787 O O . SER A 1 98 ? -12.819 22.307 -12.114 1.00 70.00 98 SER A O 1
ATOM 789 N N . GLN A 1 99 ? -14.157 20.694 -11.312 1.00 62.00 99 GLN A N 1
ATOM 790 C CA . GLN A 1 99 ? -15.229 20.843 -12.311 1.00 62.00 99 GLN A CA 1
ATOM 791 C C . GLN A 1 99 ? -16.528 21.441 -11.743 1.00 62.00 99 GLN A C 1
ATOM 793 O O . GLN A 1 99 ? -17.539 21.480 -12.444 1.00 62.00 99 GLN A O 1
ATOM 798 N N . LYS A 1 100 ? -16.509 21.919 -10.496 1.00 53.78 100 LYS A N 1
ATOM 799 C CA . LYS A 1 100 ? -17.597 22.687 -9.880 1.00 53.78 100 LYS A CA 1
ATOM 800 C C . LYS A 1 100 ? -17.137 24.107 -9.595 1.00 53.78 100 LYS A C 1
ATOM 802 O O . LYS A 1 100 ? -17.993 25.005 -9.727 1.00 53.78 100 LYS A O 1
#

Foldseek 3Di:
DDDPDVVVVVVVVVVVVVVVVVVVVVVVVVVVVVVVVCPLVPDDPVVNCVPAPVVQQVVLVVVCVVVVDPDSVVSSVVSCVVPPPVVVVVVVVVVVVVVD

Radius of gyration: 29.4 Å; chains: 1; bounding box: 64×34×80 Å

InterPro domains:
  IPR007858 Dpy-30 motif [PF05186] (45-84)
  IPR037856 Sdc1/DPY30 [PTHR23356] (45-94)
  IPR049629 DPY30/SDC1, dimerization/docking domain [cd22965] (45-85)

Secondary structure (DSSP, 8-state):
-----HHHHHHHHHHHHHHHHHHHHHHHHHHHHHHTTSTTTSS-HHHHHHHHTHHHHHHHHHHHHHH--S-HHHHHHHHHHHH-HHHHHHHHHHHHHT--